Protein AF-A0A7X7Q9S5-F1 (afdb_monomer)

Structure (mmCIF, N/CA/C/O backbone):
data_AF-A0A7X7Q9S5-F1
#
_entry.id   AF-A0A7X7Q9S5-F1
#
loop_
_atom_site.group_PDB
_atom_site.id
_atom_site.type_symbol
_atom_site.label_atom_id
_atom_site.label_alt_id
_atom_site.label_comp_id
_atom_site.label_asym_id
_atom_site.label_entity_id
_atom_site.label_seq_id
_atom_site.pdbx_PDB_ins_code
_atom_site.Cartn_x
_atom_site.Cartn_y
_atom_site.Cartn_z
_atom_site.occupancy
_atom_site.B_iso_or_equiv
_atom_site.auth_seq_id
_atom_site.auth_comp_id
_atom_site.auth_asym_id
_atom_site.auth_atom_id
_atom_site.pdbx_PDB_model_num
ATOM 1 N N . MET A 1 1 ? -17.598 9.325 27.696 1.00 53.41 1 MET A N 1
ATOM 2 C CA . MET A 1 1 ? -16.695 8.677 26.714 1.00 53.41 1 MET A CA 1
ATOM 3 C C . MET A 1 1 ? -15.333 8.416 27.349 1.00 53.41 1 MET A C 1
ATOM 5 O O . MET A 1 1 ? -14.581 9.349 27.604 1.00 53.41 1 MET A O 1
ATOM 9 N N . THR A 1 2 ? -15.038 7.161 27.685 1.00 53.00 2 THR A N 1
ATOM 10 C CA . THR A 1 2 ? -13.787 6.757 28.348 1.00 53.00 2 THR A CA 1
ATOM 11 C C . THR A 1 2 ? -12.584 6.984 27.427 1.00 53.00 2 THR A C 1
ATOM 13 O O . THR A 1 2 ? -12.602 6.519 26.290 1.00 53.00 2 THR A O 1
ATOM 16 N N . LYS A 1 3 ? -11.534 7.664 27.913 1.00 60.56 3 LYS A N 1
ATOM 17 C CA . LYS A 1 3 ? -10.334 8.086 27.154 1.00 60.56 3 LYS A CA 1
ATOM 18 C C . LYS A 1 3 ? -9.700 6.992 26.267 1.00 60.56 3 LYS A C 1
ATOM 20 O O . LYS A 1 3 ? -9.142 7.325 25.227 1.00 60.56 3 LYS A O 1
ATOM 25 N N . ARG A 1 4 ? -9.853 5.709 26.623 1.00 61.44 4 ARG A N 1
ATOM 26 C CA . ARG A 1 4 ? -9.395 4.531 25.854 1.00 61.44 4 ARG A CA 1
ATOM 27 C C . ARG A 1 4 ? -9.841 4.500 24.385 1.00 61.44 4 ARG A C 1
ATOM 29 O O . ARG A 1 4 ? -9.042 4.168 23.520 1.00 61.44 4 ARG A O 1
ATOM 36 N N . PHE A 1 5 ? -11.064 4.933 24.080 1.00 73.19 5 PHE A N 1
ATOM 37 C CA . PHE A 1 5 ? -11.574 4.919 22.704 1.00 73.19 5 PHE A CA 1
ATOM 38 C C . PHE A 1 5 ? -10.896 5.943 21.794 1.00 73.19 5 PHE A C 1
ATOM 40 O O . PHE A 1 5 ? -10.768 5.722 20.593 1.00 73.19 5 PHE A O 1
ATOM 47 N N . LYS A 1 6 ? -10.416 7.057 22.365 1.00 84.19 6 LYS A N 1
ATOM 48 C CA . LYS A 1 6 ? -9.716 8.090 21.593 1.00 84.19 6 LYS A CA 1
ATOM 49 C C . LYS A 1 6 ? -8.374 7.585 21.061 1.00 84.19 6 LYS A C 1
ATOM 51 O O . LYS A 1 6 ? -8.023 7.913 19.936 1.00 84.19 6 LYS A O 1
ATOM 56 N N . VAL A 1 7 ? -7.655 6.775 21.843 1.00 90.44 7 VAL A N 1
ATOM 57 C CA . VAL A 1 7 ? -6.352 6.219 21.442 1.00 90.44 7 VAL A CA 1
ATOM 58 C C . VAL A 1 7 ? -6.519 5.219 20.300 1.00 90.44 7 VAL A C 1
ATOM 60 O O . VAL A 1 7 ? -5.844 5.347 19.286 1.00 90.44 7 VAL A O 1
ATOM 63 N N . LEU A 1 8 ? -7.462 4.279 20.413 1.00 92.06 8 LEU A N 1
ATOM 64 C CA . LEU A 1 8 ? -7.734 3.308 19.345 1.00 92.06 8 LEU A CA 1
ATOM 65 C C . LEU A 1 8 ? -8.197 3.990 18.055 1.00 92.06 8 LEU A C 1
ATOM 67 O O . LEU A 1 8 ? -7.745 3.627 16.974 1.00 92.06 8 LEU A O 1
ATOM 71 N N . ARG A 1 9 ? -9.030 5.033 18.167 1.00 92.44 9 ARG A N 1
ATOM 72 C CA . ARG A 1 9 ? -9.445 5.839 17.016 1.00 92.44 9 ARG A CA 1
ATOM 73 C C . ARG A 1 9 ? -8.255 6.539 16.352 1.00 92.44 9 ARG A C 1
ATOM 75 O O . ARG A 1 9 ? -8.193 6.574 15.131 1.00 92.44 9 ARG A O 1
ATOM 82 N N . ALA A 1 10 ? -7.305 7.056 17.134 1.00 95.19 10 ALA A N 1
ATOM 83 C CA . ALA A 1 10 ? -6.082 7.650 16.598 1.00 95.19 10 ALA A CA 1
ATOM 84 C C . ALA A 1 10 ? -5.196 6.608 15.896 1.00 95.19 10 ALA A C 1
ATOM 86 O O . ALA A 1 10 ? -4.729 6.862 14.791 1.00 95.19 10 ALA A O 1
ATOM 87 N N . ILE A 1 11 ? -5.017 5.424 16.493 1.00 95.50 11 ILE A N 1
ATOM 88 C CA . ILE A 1 11 ? -4.264 4.316 15.885 1.00 95.50 11 ILE A CA 1
ATOM 89 C C . ILE A 1 11 ? -4.904 3.889 14.556 1.00 95.50 11 ILE A C 1
ATOM 91 O O . ILE A 1 11 ? -4.194 3.719 13.568 1.00 95.50 11 ILE A O 1
ATOM 95 N N . ALA A 1 12 ? -6.234 3.778 14.501 1.00 95.88 12 ALA A N 1
ATOM 96 C CA . ALA A 1 12 ? -6.958 3.468 13.270 1.00 95.88 12 ALA A CA 1
ATOM 97 C C . ALA A 1 12 ? -6.710 4.518 12.174 1.00 95.88 12 ALA A C 1
ATOM 99 O O . ALA A 1 12 ? -6.410 4.163 11.034 1.00 95.88 12 ALA A O 1
ATOM 100 N N . THR A 1 13 ? -6.755 5.811 12.519 1.00 97.06 13 THR A N 1
ATOM 101 C CA . THR A 1 13 ? -6.406 6.890 11.584 1.00 97.06 13 THR A CA 1
ATOM 102 C C . THR A 1 13 ? -4.958 6.778 11.103 1.00 97.06 13 THR A C 1
ATOM 104 O O . THR A 1 13 ? -4.704 6.952 9.914 1.00 97.06 13 THR A O 1
ATOM 107 N N . ILE A 1 14 ? -4.011 6.469 11.997 1.00 97.75 14 ILE A N 1
ATOM 108 C CA . ILE A 1 14 ? -2.589 6.320 11.650 1.00 97.75 14 ILE A CA 1
ATOM 109 C C . ILE A 1 14 ? -2.401 5.204 10.619 1.00 97.75 14 ILE A C 1
ATOM 111 O O . ILE A 1 14 ? -1.748 5.443 9.609 1.00 97.75 14 ILE A O 1
ATOM 115 N N . TRP A 1 15 ? -3.018 4.032 10.807 1.00 97.94 15 TRP A N 1
ATOM 116 C CA . TRP A 1 15 ? -2.956 2.945 9.818 1.00 97.94 15 TRP A CA 1
ATOM 117 C C . TRP A 1 15 ? -3.460 3.376 8.440 1.00 97.94 15 TRP A C 1
ATOM 119 O O . TRP A 1 15 ? -2.818 3.092 7.431 1.00 97.94 15 TRP A O 1
ATOM 129 N N . LYS A 1 16 ? -4.566 4.126 8.389 1.00 97.88 16 LYS A N 1
ATOM 130 C CA . LYS A 1 16 ? -5.107 4.649 7.127 1.00 97.88 16 LYS A CA 1
ATOM 131 C C . LYS A 1 16 ? -4.167 5.664 6.475 1.00 97.88 16 LYS A C 1
ATOM 133 O O . LYS A 1 16 ? -4.006 5.638 5.259 1.00 97.88 16 LYS A O 1
ATOM 138 N N . ILE A 1 17 ? -3.538 6.542 7.259 1.00 98.44 17 ILE A N 1
ATOM 139 C CA . ILE A 1 17 ? -2.537 7.495 6.754 1.00 98.44 17 ILE A CA 1
ATOM 140 C C . ILE A 1 17 ? -1.328 6.742 6.192 1.00 98.44 17 ILE A C 1
ATOM 142 O O . ILE A 1 17 ? -0.900 7.039 5.081 1.00 98.44 17 ILE A O 1
ATOM 146 N N . LEU A 1 18 ? -0.809 5.749 6.920 1.00 98.06 18 LEU A N 1
ATOM 147 C CA . LEU A 1 18 ? 0.314 4.928 6.465 1.00 98.06 18 LEU A CA 1
ATOM 148 C C . LEU A 1 18 ? -0.012 4.186 5.168 1.00 98.06 18 LEU A C 1
ATOM 150 O O . LEU A 1 18 ? 0.825 4.160 4.273 1.00 98.06 18 LEU A O 1
ATOM 154 N N . ALA A 1 19 ? -1.235 3.664 5.027 1.00 98.38 19 ALA A N 1
ATOM 155 C CA . ALA A 1 19 ? -1.689 3.058 3.779 1.00 98.38 19 ALA A CA 1
ATOM 156 C C . ALA A 1 19 ? -1.555 4.041 2.603 1.00 98.38 19 ALA A C 1
ATOM 158 O O . ALA A 1 19 ? -0.944 3.714 1.590 1.00 98.38 19 ALA A O 1
ATOM 159 N N . TRP A 1 20 ? -2.065 5.268 2.746 1.00 98.62 20 TRP A N 1
ATOM 160 C CA . TRP A 1 20 ? -1.950 6.290 1.700 1.00 98.62 20 TRP A CA 1
ATOM 161 C C . TRP A 1 20 ? -0.503 6.683 1.3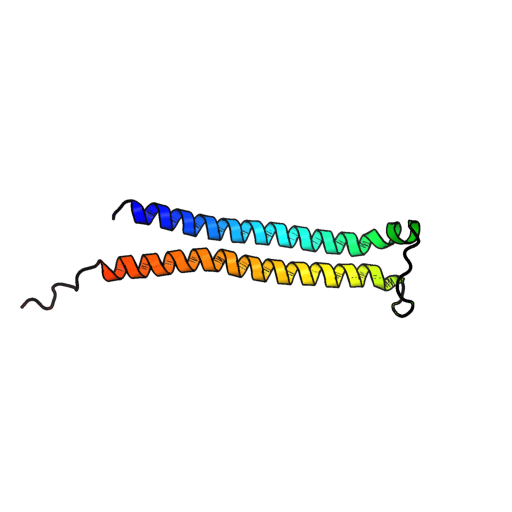93 1.00 98.62 20 TRP A C 1
ATOM 163 O O . TRP A 1 20 ? -0.167 6.873 0.226 1.00 98.62 20 TRP A O 1
ATOM 173 N N . VAL A 1 21 ? 0.352 6.784 2.413 1.00 98.31 21 VAL A N 1
ATOM 174 C CA . VAL A 1 21 ? 1.783 7.068 2.228 1.00 98.31 21 VAL A CA 1
ATOM 175 C C . VAL A 1 21 ? 2.451 5.961 1.411 1.00 98.31 21 VAL A C 1
ATOM 177 O O . VAL A 1 21 ? 3.093 6.260 0.407 1.00 98.31 21 VAL A O 1
ATOM 180 N N . GLU A 1 22 ? 2.251 4.698 1.787 1.00 97.69 22 GLU A N 1
ATOM 181 C CA . GLU A 1 22 ? 2.777 3.532 1.062 1.00 97.69 22 GLU A CA 1
ATOM 182 C C . GLU A 1 22 ? 2.261 3.462 -0.379 1.00 97.69 22 GLU A C 1
ATOM 184 O O . GLU A 1 22 ? 3.030 3.198 -1.299 1.00 97.69 22 GLU A O 1
ATOM 189 N N . LEU A 1 23 ? 0.983 3.776 -0.614 1.00 98.50 23 LEU A N 1
ATOM 190 C CA . LEU A 1 23 ? 0.427 3.819 -1.967 1.00 98.50 23 LEU A CA 1
ATOM 191 C C . LEU A 1 23 ? 1.134 4.866 -2.838 1.00 98.50 23 LEU A C 1
ATOM 193 O O . LEU A 1 23 ? 1.514 4.571 -3.969 1.00 98.50 23 LEU A O 1
ATOM 197 N N . ILE A 1 24 ? 1.338 6.078 -2.316 1.00 98.50 24 ILE A N 1
ATOM 198 C CA . ILE A 1 24 ? 2.009 7.158 -3.053 1.00 98.50 24 ILE A CA 1
ATOM 199 C C . ILE A 1 24 ? 3.465 6.782 -3.345 1.00 98.50 24 ILE A C 1
ATOM 201 O O . ILE A 1 24 ? 3.912 6.900 -4.487 1.00 98.50 24 ILE A O 1
ATOM 205 N N . LEU A 1 25 ? 4.196 6.297 -2.338 1.00 98.38 25 LEU A N 1
ATOM 206 C CA . LEU A 1 25 ? 5.585 5.863 -2.503 1.00 98.38 25 LEU A CA 1
ATOM 207 C C . LEU A 1 25 ? 5.697 4.698 -3.490 1.00 98.38 25 LEU A C 1
ATOM 209 O O . LEU A 1 25 ? 6.578 4.702 -4.348 1.00 98.38 25 LEU A O 1
ATOM 213 N N . GLY A 1 26 ? 4.775 3.742 -3.424 1.00 98.12 26 GLY A N 1
ATOM 214 C CA . GLY A 1 26 ? 4.717 2.606 -4.330 1.00 98.12 26 GLY A CA 1
ATOM 215 C C . GLY A 1 26 ? 4.414 2.998 -5.778 1.00 98.12 26 GLY A C 1
ATOM 216 O O . GLY A 1 26 ? 5.024 2.452 -6.695 1.00 98.12 26 GLY A O 1
ATOM 217 N N . ILE A 1 27 ? 3.548 3.992 -6.008 1.00 98.38 27 ILE A N 1
ATOM 218 C CA . ILE A 1 27 ? 3.315 4.558 -7.348 1.00 98.38 27 ILE A CA 1
ATOM 219 C C . ILE A 1 27 ? 4.592 5.218 -7.879 1.00 98.38 27 ILE A C 1
ATOM 221 O O . ILE A 1 27 ? 4.977 4.975 -9.023 1.00 98.38 27 ILE A O 1
ATOM 225 N N . ILE A 1 28 ? 5.282 6.015 -7.055 1.00 98.44 28 ILE A N 1
ATOM 226 C CA . ILE A 1 28 ? 6.562 6.635 -7.435 1.00 98.44 28 ILE A CA 1
ATOM 227 C C . ILE A 1 28 ? 7.599 5.553 -7.772 1.00 98.44 28 ILE A C 1
ATOM 229 O O . ILE A 1 28 ? 8.290 5.660 -8.785 1.00 98.44 28 ILE A O 1
ATOM 233 N N . ALA A 1 29 ? 7.673 4.485 -6.974 1.00 96.44 29 ALA A N 1
ATOM 234 C CA . ALA A 1 29 ? 8.561 3.355 -7.224 1.00 96.44 29 ALA A CA 1
ATOM 235 C C . ALA A 1 29 ? 8.227 2.635 -8.540 1.00 96.44 29 ALA A C 1
ATOM 237 O O . ALA A 1 29 ? 9.134 2.351 -9.319 1.00 96.44 29 ALA A O 1
ATOM 238 N N . ALA A 1 30 ? 6.945 2.398 -8.838 1.00 97.06 30 ALA A N 1
ATOM 239 C CA . ALA A 1 30 ? 6.518 1.792 -10.098 1.00 97.06 30 ALA A CA 1
ATOM 240 C C . ALA A 1 30 ? 6.909 2.645 -11.316 1.00 97.06 30 ALA A C 1
ATOM 242 O O . ALA A 1 30 ? 7.396 2.112 -12.313 1.00 97.06 30 ALA A O 1
ATOM 243 N N . VAL A 1 31 ? 6.762 3.972 -11.222 1.00 96.81 31 VAL A N 1
ATOM 244 C CA . VAL A 1 31 ? 7.244 4.901 -12.257 1.00 96.81 31 VAL A CA 1
ATOM 245 C C . VAL A 1 31 ? 8.765 4.823 -12.386 1.00 96.81 31 VAL A C 1
ATOM 247 O O . VAL A 1 31 ? 9.275 4.762 -13.502 1.00 96.81 31 VAL A O 1
ATOM 250 N N . GLY A 1 32 ? 9.494 4.763 -11.269 1.00 93.81 32 GLY A N 1
ATOM 251 C CA . GLY A 1 32 ? 10.945 4.572 -11.267 1.00 93.81 32 GLY A CA 1
ATOM 252 C C . GLY A 1 32 ? 11.370 3.290 -11.988 1.00 93.81 32 GLY A C 1
ATOM 253 O O . GLY A 1 32 ? 12.248 3.335 -12.845 1.00 93.81 32 GLY A O 1
ATOM 254 N N . VAL A 1 33 ? 10.702 2.167 -11.712 1.00 91.69 33 VAL A N 1
ATOM 255 C CA . VAL A 1 33 ? 10.933 0.882 -12.396 1.00 91.69 33 VAL A CA 1
ATOM 256 C C . VAL A 1 33 ? 10.654 0.992 -13.894 1.00 91.69 33 VAL A C 1
ATOM 258 O O . VAL A 1 33 ? 11.452 0.512 -14.698 1.00 91.69 33 VAL A O 1
ATOM 261 N N . LEU A 1 34 ? 9.568 1.664 -14.285 1.00 92.75 34 LEU A N 1
ATOM 262 C CA . LEU A 1 34 ? 9.242 1.873 -15.694 1.00 92.75 34 LEU A CA 1
ATOM 263 C C . LEU A 1 34 ? 10.325 2.695 -16.404 1.00 92.75 34 LEU A C 1
ATOM 265 O O . LEU A 1 34 ? 10.820 2.285 -17.450 1.00 92.75 34 LEU A O 1
ATOM 269 N N . VAL A 1 35 ? 10.731 3.826 -15.821 1.00 92.12 35 VAL A N 1
ATOM 270 C CA . VAL A 1 35 ? 11.780 4.695 -16.378 1.00 92.12 35 VAL A CA 1
ATOM 271 C C . VAL A 1 35 ? 13.104 3.943 -16.493 1.00 92.12 35 VAL A C 1
ATOM 273 O O . VAL A 1 35 ? 13.749 4.000 -17.538 1.00 92.12 35 VAL A O 1
ATOM 276 N N . LEU A 1 36 ? 13.492 3.189 -15.461 1.00 86.88 36 LEU A N 1
ATOM 277 C CA . LEU A 1 36 ? 14.701 2.368 -15.492 1.00 86.88 36 LEU A CA 1
ATOM 278 C C . LEU A 1 36 ? 14.630 1.274 -16.561 1.00 86.88 36 LEU A C 1
ATOM 280 O O . LEU A 1 36 ? 15.631 1.028 -17.221 1.00 86.88 36 LEU A O 1
ATOM 284 N N . GLY A 1 37 ? 13.472 0.652 -16.788 1.00 86.12 37 GLY A N 1
ATOM 285 C CA . GLY A 1 37 ? 13.309 -0.326 -17.868 1.00 86.12 37 GLY A CA 1
ATOM 286 C C . GLY A 1 37 ? 13.384 0.290 -19.269 1.00 86.12 37 GLY A C 1
ATOM 287 O O . GLY A 1 37 ? 13.903 -0.336 -20.191 1.00 86.12 37 GLY A O 1
ATOM 288 N N . LEU A 1 38 ? 12.929 1.536 -19.428 1.00 84.75 38 LEU A N 1
ATOM 289 C CA . LEU A 1 38 ? 13.009 2.271 -20.695 1.00 84.75 38 LEU A CA 1
ATOM 290 C C . LEU A 1 38 ? 14.427 2.788 -20.992 1.00 84.75 38 LEU A C 1
ATOM 292 O O . LEU A 1 38 ? 14.845 2.789 -22.146 1.00 84.75 38 LEU A O 1
ATOM 296 N N . VAL A 1 39 ? 15.172 3.221 -19.968 1.00 82.38 39 VAL A N 1
ATOM 297 C CA . VAL A 1 39 ? 16.503 3.849 -20.114 1.00 82.38 39 VAL A CA 1
ATOM 298 C C . VAL A 1 39 ? 17.658 2.846 -19.947 1.00 82.38 39 VAL A C 1
ATOM 300 O O . VAL A 1 39 ? 18.708 2.973 -20.583 1.00 82.38 39 VAL A O 1
ATOM 303 N N . GLY A 1 40 ? 17.476 1.829 -19.102 1.00 66.62 40 GLY A N 1
ATOM 304 C CA . GLY A 1 40 ? 18.513 0.907 -18.620 1.00 66.62 40 GLY A CA 1
ATOM 305 C C . GLY A 1 40 ? 19.021 -0.123 -19.631 1.00 66.62 40 GLY A C 1
ATOM 306 O O . GLY A 1 40 ? 19.967 -0.846 -19.330 1.00 66.62 40 GLY A O 1
ATOM 307 N N . MET A 1 41 ? 18.463 -0.175 -20.844 1.00 58.81 41 MET A N 1
ATOM 308 C CA . MET A 1 41 ? 18.987 -1.035 -21.915 1.00 58.81 41 MET A CA 1
ATOM 309 C C . MET A 1 41 ? 20.430 -0.662 -22.297 1.00 58.81 41 MET A C 1
ATOM 311 O O . MET A 1 41 ? 21.222 -1.528 -22.646 1.00 58.81 41 MET A O 1
ATOM 315 N N . SER A 1 42 ? 20.801 0.611 -22.130 1.00 55.88 42 SER A N 1
ATOM 316 C CA . SER A 1 42 ? 22.135 1.128 -22.456 1.00 55.88 42 SER A CA 1
ATOM 317 C C . SER A 1 42 ? 23.267 0.630 -21.542 1.00 55.88 42 SER A C 1
ATOM 319 O O . SER A 1 42 ? 24.428 0.693 -21.941 1.00 55.88 42 SER A O 1
ATOM 321 N N . SER A 1 43 ? 22.974 0.134 -20.331 1.00 56.41 43 SER A N 1
ATOM 322 C CA . SER A 1 43 ? 24.005 -0.242 -19.349 1.00 56.41 43 SER A CA 1
ATOM 323 C C . SER A 1 43 ? 24.214 -1.749 -19.202 1.00 56.41 43 SER A C 1
ATOM 325 O O . SER A 1 43 ? 25.334 -2.166 -18.930 1.00 56.41 43 SER A O 1
ATOM 327 N N . LEU A 1 44 ? 23.193 -2.586 -19.410 1.00 57.50 44 LEU A N 1
ATOM 328 C CA . LEU A 1 44 ? 23.317 -4.046 -19.253 1.00 57.50 44 LEU A CA 1
ATOM 329 C C . LEU A 1 44 ? 24.063 -4.721 -20.418 1.00 57.50 44 LEU A C 1
ATOM 331 O O . LEU A 1 44 ? 24.796 -5.684 -20.184 1.00 57.50 44 LEU A O 1
ATOM 335 N N . GLU A 1 45 ? 23.970 -4.176 -21.637 1.00 55.69 45 GLU A N 1
ATOM 336 C CA . GLU A 1 45 ? 24.800 -4.608 -22.776 1.00 55.69 45 GLU A CA 1
ATOM 337 C C . GLU A 1 45 ? 26.296 -4.356 -22.525 1.00 55.69 45 GLU A C 1
ATOM 339 O O . GLU A 1 45 ? 27.134 -5.176 -22.900 1.00 55.69 45 GLU A O 1
ATOM 344 N N . ALA A 1 46 ? 26.643 -3.284 -21.801 1.00 55.06 46 ALA A N 1
ATOM 345 C CA . ALA A 1 46 ? 28.027 -2.968 -21.439 1.00 55.06 46 ALA A CA 1
ATOM 346 C C . ALA A 1 46 ? 28.651 -3.984 -20.457 1.00 55.06 46 ALA A C 1
ATOM 348 O O . ALA A 1 46 ? 29.874 -4.056 -20.349 1.00 55.06 46 ALA A O 1
ATOM 349 N N . TYR A 1 47 ? 27.827 -4.789 -19.772 1.00 58.16 47 TYR A N 1
ATOM 350 C CA . TYR A 1 47 ? 28.258 -5.836 -18.836 1.00 58.16 47 TYR A CA 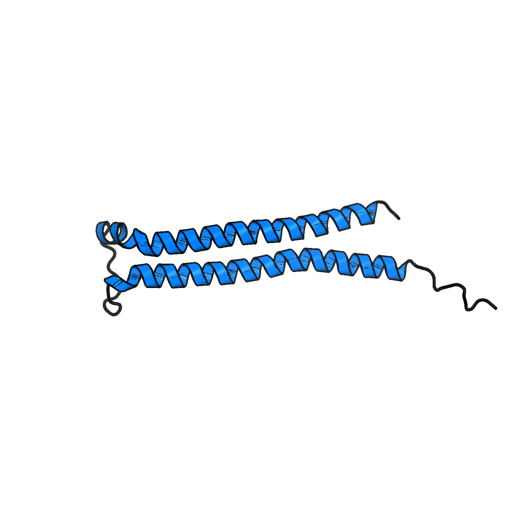1
ATOM 351 C C . TYR A 1 47 ? 28.100 -7.266 -19.389 1.00 58.16 47 TYR A C 1
ATOM 353 O O . TYR A 1 47 ? 28.293 -8.228 -18.647 1.00 58.16 47 TYR A O 1
ATOM 361 N N . GLY A 1 48 ? 27.779 -7.432 -20.679 1.00 57.00 48 GLY A N 1
ATOM 362 C CA . GLY A 1 48 ? 27.796 -8.735 -21.360 1.00 57.00 48 GLY A CA 1
ATOM 363 C C . GLY A 1 48 ? 26.647 -9.691 -21.009 1.00 57.00 48 GLY A C 1
ATOM 364 O O . GLY A 1 48 ? 26.698 -10.866 -21.375 1.00 57.00 48 GLY A O 1
ATOM 365 N N . TYR A 1 49 ? 25.601 -9.217 -20.326 1.00 59.88 49 TYR A N 1
ATOM 366 C CA . TYR A 1 49 ? 24.404 -10.019 -20.066 1.00 59.88 49 TYR A CA 1
ATOM 367 C C . TYR A 1 49 ? 23.549 -10.119 -21.336 1.00 59.88 49 TYR A C 1
ATOM 369 O O . TYR A 1 49 ? 22.877 -9.167 -21.725 1.00 59.88 49 TYR A O 1
ATOM 377 N N . SER A 1 50 ? 23.576 -11.286 -21.984 1.00 58.78 50 SER A N 1
ATOM 378 C CA . SER A 1 50 ? 22.742 -11.592 -23.154 1.00 58.78 50 SER A CA 1
ATOM 379 C C . SER A 1 50 ? 21.428 -12.236 -22.706 1.00 58.78 50 SER A C 1
ATOM 381 O O . SER A 1 50 ? 21.442 -13.234 -21.985 1.00 58.78 50 SER A O 1
ATOM 383 N N . TYR A 1 51 ? 20.291 -11.669 -23.118 1.00 58.75 51 TYR A N 1
ATOM 384 C CA . TYR A 1 51 ? 18.978 -12.284 -22.899 1.00 58.75 51 TYR A CA 1
ATOM 385 C C . TYR A 1 51 ? 18.779 -13.511 -23.813 1.00 58.75 51 TYR A C 1
ATOM 387 O O . TYR A 1 51 ? 19.420 -13.599 -24.863 1.00 58.75 51 TYR A O 1
ATOM 395 N N . PRO A 1 52 ? 17.889 -14.455 -23.442 1.00 60.06 52 PRO A N 1
ATOM 396 C CA . PRO A 1 52 ? 17.499 -15.569 -24.304 1.00 60.06 52 PRO A CA 1
ATOM 397 C C . PRO A 1 52 ? 17.049 -15.070 -25.684 1.00 60.06 52 PRO A C 1
ATOM 399 O O . PRO A 1 52 ? 16.309 -14.092 -25.782 1.00 60.06 52 PRO A O 1
ATOM 402 N N . SER A 1 53 ? 17.492 -15.758 -26.736 1.00 60.81 53 SER A N 1
ATOM 403 C CA . SER A 1 53 ? 17.439 -15.371 -28.157 1.00 60.81 53 SER A CA 1
ATOM 404 C C . SER A 1 53 ? 16.053 -15.105 -28.756 1.00 60.81 53 SER A C 1
ATOM 406 O O . SER A 1 53 ? 15.965 -14.674 -29.905 1.00 60.81 53 SER A O 1
ATOM 408 N N . ASP A 1 54 ? 14.981 -15.373 -28.014 1.00 69.00 54 ASP A N 1
ATOM 409 C CA . ASP A 1 54 ? 13.630 -15.498 -28.569 1.00 69.00 54 ASP A CA 1
ATOM 410 C C . ASP A 1 54 ? 12.805 -14.210 -28.423 1.00 69.00 54 ASP A C 1
ATOM 412 O O . ASP A 1 54 ? 11.726 -14.081 -29.001 1.00 69.00 54 ASP A O 1
ATOM 416 N N . VAL A 1 55 ? 13.320 -13.229 -27.677 1.00 64.31 55 VAL A N 1
ATOM 417 C CA . VAL A 1 55 ? 12.745 -11.884 -27.565 1.00 64.31 55 VAL A CA 1
ATOM 418 C C . VAL A 1 55 ? 13.620 -10.909 -28.349 1.00 64.31 55 VAL A C 1
ATOM 420 O O . VAL A 1 55 ? 14.819 -10.833 -28.072 1.00 64.31 55 VAL A O 1
ATOM 423 N N . PRO A 1 56 ? 13.063 -10.123 -29.294 1.00 64.19 56 PRO A N 1
ATOM 424 C CA . PRO A 1 56 ? 13.814 -9.061 -29.949 1.00 64.19 56 PRO A CA 1
ATOM 425 C C . PRO A 1 56 ? 14.468 -8.165 -28.895 1.00 64.19 56 PRO A C 1
ATOM 427 O O . PRO A 1 56 ? 13.785 -7.610 -28.033 1.00 64.19 56 PRO A O 1
ATOM 430 N N . TRP A 1 57 ? 15.792 -8.033 -28.955 1.00 59.44 57 TRP A N 1
ATOM 431 C CA . TRP A 1 57 ? 16.607 -7.312 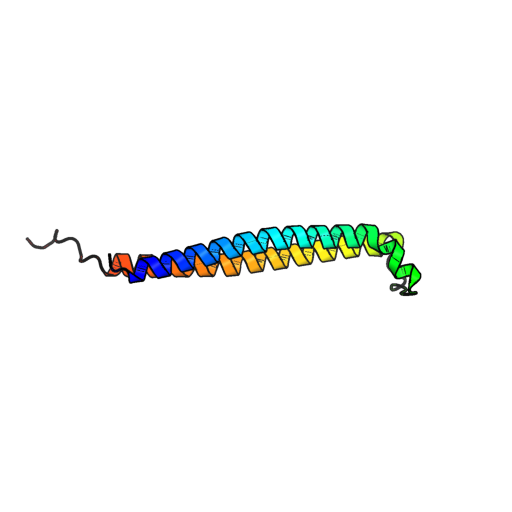-27.970 1.00 59.44 57 TRP A CA 1
ATOM 432 C C . TRP A 1 57 ? 16.129 -5.865 -27.744 1.00 59.44 57 TRP A C 1
ATOM 434 O O . TRP A 1 57 ? 16.133 -5.380 -26.617 1.00 59.44 57 TRP A O 1
ATOM 444 N N . GLN A 1 58 ? 15.579 -5.230 -28.786 1.00 64.12 58 GLN A N 1
ATOM 445 C CA . GLN A 1 58 ? 14.972 -3.891 -28.741 1.00 64.12 58 GLN A CA 1
ATOM 446 C C . GLN A 1 58 ? 13.722 -3.796 -27.847 1.00 64.12 58 GLN A C 1
ATOM 448 O O . GLN A 1 58 ? 13.336 -2.703 -27.438 1.00 64.12 58 GLN A O 1
ATOM 453 N N . LEU A 1 59 ? 13.059 -4.920 -27.561 1.00 66.38 59 LEU A N 1
ATOM 454 C CA . LEU A 1 59 ? 11.821 -4.979 -26.780 1.00 66.38 59 LEU A CA 1
ATOM 455 C C . LEU A 1 59 ? 12.043 -5.472 -25.348 1.00 66.38 59 LEU A C 1
ATOM 457 O O . LEU A 1 59 ? 11.203 -5.205 -24.492 1.00 66.38 59 LEU A O 1
ATOM 461 N N . ALA A 1 60 ? 13.158 -6.149 -25.060 1.00 70.00 60 ALA A N 1
ATOM 462 C CA . ALA A 1 60 ? 13.400 -6.787 -23.764 1.00 70.00 60 ALA A CA 1
ATOM 463 C C . ALA A 1 60 ? 13.386 -5.789 -22.584 1.00 70.00 60 ALA A C 1
ATOM 465 O O . ALA A 1 60 ? 12.786 -6.065 -21.546 1.00 70.00 60 ALA A O 1
ATOM 466 N N . GLY A 1 61 ? 13.978 -4.603 -22.757 1.00 77.81 61 GLY A N 1
ATOM 467 C CA . GLY A 1 61 ? 14.016 -3.538 -21.742 1.00 77.81 61 GLY A CA 1
ATOM 468 C C . GLY A 1 61 ? 12.647 -2.898 -21.475 1.00 77.81 61 GLY A C 1
ATOM 469 O O . GLY A 1 61 ? 12.152 -3.000 -20.351 1.00 77.81 61 GLY A O 1
ATOM 470 N N . PRO A 1 62 ? 11.981 -2.302 -22.487 1.00 84.50 62 PRO A N 1
ATOM 471 C CA . PRO A 1 62 ? 10.648 -1.728 -22.339 1.00 84.50 62 PRO A CA 1
ATOM 472 C C . PRO A 1 62 ? 9.618 -2.727 -21.820 1.00 84.50 62 PRO A C 1
ATOM 474 O O . PRO A 1 62 ? 8.818 -2.383 -20.951 1.00 84.50 62 PRO A O 1
ATOM 477 N N . LEU A 1 63 ? 9.651 -3.970 -22.312 1.00 85.25 63 LEU A N 1
ATOM 478 C CA . LEU A 1 63 ? 8.724 -5.011 -21.878 1.00 85.25 63 LEU A CA 1
ATOM 479 C C . LEU A 1 63 ? 8.988 -5.421 -20.423 1.00 85.25 63 LEU A C 1
ATOM 481 O O . LEU A 1 63 ? 8.044 -5.531 -19.644 1.00 85.25 63 LEU A O 1
ATOM 485 N N . GLY A 1 64 ? 10.257 -5.574 -20.028 1.00 84.06 64 GLY A N 1
ATOM 486 C CA . GLY A 1 64 ? 10.641 -5.845 -18.641 1.00 84.06 64 GLY A CA 1
ATOM 487 C C . GLY A 1 64 ? 10.265 -4.708 -17.688 1.00 84.06 64 GLY A C 1
ATOM 488 O O . GLY A 1 64 ? 9.703 -4.961 -16.623 1.00 84.06 64 GLY A O 1
ATOM 489 N N . GLY A 1 65 ? 10.491 -3.455 -18.091 1.00 90.06 65 GLY A N 1
ATOM 490 C CA . GLY A 1 65 ? 10.076 -2.267 -17.340 1.00 90.06 65 GLY A CA 1
ATOM 491 C C . GLY A 1 65 ? 8.566 -2.190 -17.149 1.00 90.06 65 GLY A C 1
ATOM 492 O O . GLY A 1 65 ? 8.099 -1.918 -16.045 1.00 90.06 65 GLY A O 1
ATOM 493 N N . LEU A 1 66 ? 7.800 -2.486 -18.201 1.00 91.75 66 LEU A N 1
ATOM 494 C CA . LEU A 1 66 ? 6.341 -2.500 -18.154 1.00 91.75 66 LEU A CA 1
ATOM 495 C C . LEU A 1 66 ? 5.808 -3.602 -17.230 1.00 91.75 66 LEU A C 1
ATOM 497 O O . LEU A 1 66 ? 4.985 -3.321 -16.359 1.00 91.75 66 LEU A O 1
ATOM 501 N N . ILE A 1 67 ? 6.292 -4.840 -17.384 1.00 91.38 67 ILE A N 1
ATOM 502 C CA . ILE A 1 67 ? 5.889 -5.977 -16.539 1.00 91.38 67 ILE A CA 1
ATOM 503 C C . ILE A 1 67 ? 6.281 -5.725 -15.079 1.00 91.38 67 ILE A C 1
ATOM 505 O O . ILE A 1 67 ? 5.479 -5.964 -14.174 1.00 91.38 67 ILE A O 1
ATOM 509 N N . GLY A 1 68 ? 7.490 -5.213 -14.842 1.00 91.50 68 GLY A N 1
ATOM 510 C CA . GLY A 1 68 ? 7.982 -4.871 -13.511 1.00 91.50 68 GLY A CA 1
ATOM 511 C C . GLY A 1 68 ? 7.136 -3.786 -12.849 1.00 91.50 68 GLY A C 1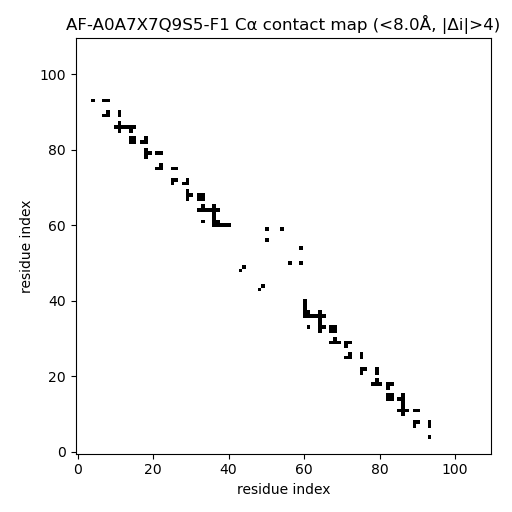
ATOM 512 O O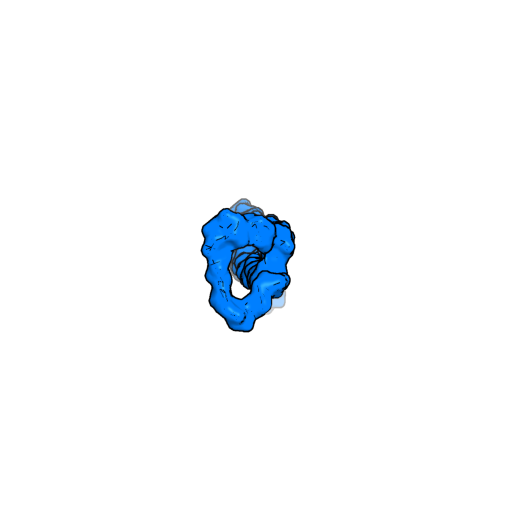 . GLY A 1 68 ? 6.643 -3.987 -11.741 1.00 91.50 68 GLY A O 1
ATOM 513 N N . ALA A 1 69 ? 6.894 -2.671 -13.542 1.00 95.69 69 ALA A N 1
ATOM 514 C CA . ALA A 1 69 ? 6.064 -1.581 -13.034 1.00 95.69 69 ALA A CA 1
ATOM 515 C C . ALA A 1 69 ? 4.630 -2.043 -12.742 1.00 95.69 69 ALA A C 1
ATOM 517 O O . ALA A 1 69 ? 4.087 -1.725 -11.685 1.00 95.69 69 ALA A O 1
ATOM 518 N N . PHE A 1 70 ? 4.034 -2.848 -13.629 1.00 97.00 70 PHE A N 1
ATOM 519 C CA . PHE A 1 70 ? 2.708 -3.424 -13.408 1.00 97.00 70 PHE A CA 1
ATOM 520 C C . PHE A 1 70 ? 2.677 -4.343 -12.179 1.00 97.00 70 PHE A C 1
ATOM 522 O O . PHE A 1 70 ? 1.789 -4.218 -11.339 1.00 97.00 70 PHE A O 1
ATOM 529 N N . SER A 1 71 ? 3.671 -5.221 -12.028 1.00 95.31 71 SER A N 1
ATOM 530 C CA . SER A 1 71 ? 3.779 -6.127 -10.876 1.00 95.31 71 SER A CA 1
ATOM 531 C C . SER A 1 71 ? 3.916 -5.357 -9.559 1.00 95.31 71 SER A C 1
ATOM 533 O O . SER A 1 71 ? 3.258 -5.695 -8.574 1.00 95.31 71 SER A O 1
ATOM 535 N N . VAL A 1 72 ? 4.715 -4.283 -9.554 1.00 96.75 72 VAL A N 1
ATOM 536 C CA . VAL A 1 72 ? 4.846 -3.379 -8.403 1.00 96.75 72 VAL A CA 1
ATOM 537 C C . VAL A 1 72 ? 3.513 -2.702 -8.095 1.00 96.75 72 VAL A C 1
ATOM 539 O O . VAL A 1 72 ? 3.093 -2.725 -6.943 1.00 96.75 72 VAL A O 1
ATOM 542 N N . LEU A 1 73 ? 2.810 -2.155 -9.094 1.00 98.06 73 LEU A N 1
ATOM 543 C CA . LEU A 1 73 ? 1.502 -1.521 -8.884 1.00 98.06 73 LEU A CA 1
ATOM 544 C C . LEU A 1 73 ? 0.488 -2.487 -8.273 1.00 98.06 73 LEU A C 1
ATOM 546 O O . LEU A 1 73 ? -0.185 -2.129 -7.309 1.00 98.06 73 LEU A O 1
ATOM 550 N N . VAL A 1 74 ? 0.401 -3.713 -8.793 1.00 98.38 74 VAL A N 1
ATOM 551 C CA . VAL A 1 74 ? -0.484 -4.743 -8.237 1.00 98.38 74 VAL A CA 1
ATOM 552 C C . VAL A 1 74 ? -0.123 -5.014 -6.775 1.00 98.38 74 VAL A C 1
ATOM 554 O O . VAL A 1 74 ? -0.998 -4.948 -5.912 1.00 98.38 74 VAL A O 1
ATOM 557 N N . GLY A 1 75 ? 1.158 -5.248 -6.473 1.00 97.81 75 GLY A N 1
ATOM 558 C CA . GLY A 1 75 ? 1.624 -5.489 -5.105 1.00 97.81 75 GLY A CA 1
ATOM 559 C C . GLY A 1 75 ? 1.319 -4.330 -4.149 1.00 97.81 75 GLY A C 1
ATOM 560 O O . GLY A 1 75 ? 0.800 -4.553 -3.056 1.00 97.81 75 GLY A O 1
ATOM 561 N N . VAL A 1 76 ? 1.568 -3.091 -4.578 1.00 98.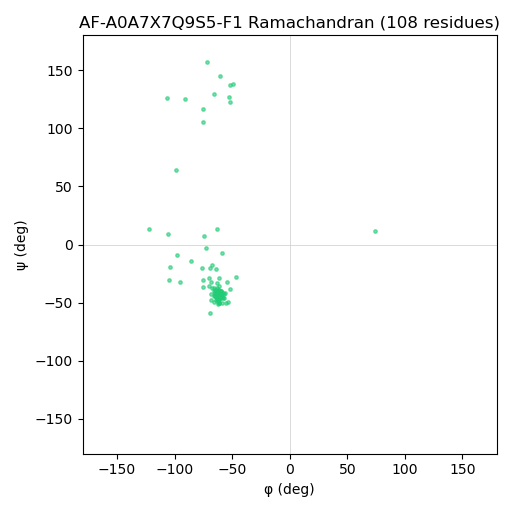25 76 VAL A N 1
ATOM 562 C CA . VAL A 1 76 ? 1.311 -1.872 -3.796 1.00 98.25 76 VAL A CA 1
ATOM 563 C C . VAL A 1 76 ? -0.181 -1.686 -3.534 1.00 98.25 76 VAL A C 1
ATOM 565 O O . VAL A 1 76 ? -0.559 -1.353 -2.415 1.00 98.25 76 VAL A O 1
ATOM 568 N N . VAL A 1 77 ? -1.046 -1.929 -4.524 1.00 98.44 77 VAL A N 1
ATOM 569 C CA . VAL A 1 77 ? -2.503 -1.843 -4.339 1.00 98.44 77 VAL A CA 1
ATOM 570 C C . VAL A 1 77 ? -2.981 -2.889 -3.333 1.00 98.44 77 VAL A C 1
ATOM 572 O O . VAL A 1 77 ? -3.737 -2.553 -2.422 1.00 98.44 77 VAL A O 1
ATOM 575 N N . PHE A 1 78 ? -2.519 -4.137 -3.439 1.00 98.50 78 PHE A N 1
ATOM 576 C CA . PHE A 1 78 ? -2.849 -5.169 -2.452 1.00 98.50 78 PHE A CA 1
ATOM 577 C C . PHE A 1 78 ? -2.374 -4.792 -1.043 1.00 98.50 78 PHE A C 1
ATOM 579 O O . PHE A 1 78 ? -3.130 -4.932 -0.079 1.00 98.50 78 PHE A O 1
ATOM 586 N N . TRP A 1 79 ? -1.155 -4.265 -0.920 1.00 97.56 79 TRP A N 1
ATOM 587 C CA . TRP A 1 79 ? -0.599 -3.827 0.358 1.00 97.56 79 TRP A CA 1
ATOM 588 C C . TRP A 1 79 ? -1.372 -2.645 0.957 1.00 97.56 79 TRP A C 1
ATOM 590 O O . TRP A 1 79 ? -1.734 -2.674 2.134 1.00 97.56 79 TRP A O 1
ATOM 600 N N . PHE A 1 80 ? -1.716 -1.650 0.135 1.00 98.62 80 PHE A N 1
ATOM 601 C CA . PHE A 1 80 ? -2.585 -0.535 0.510 1.00 98.62 80 PHE A CA 1
ATOM 602 C C . PHE A 1 80 ? -3.912 -1.033 1.088 1.00 98.62 80 PHE A C 1
ATOM 604 O O . PHE A 1 80 ? -4.308 -0.605 2.173 1.00 98.62 80 PHE A O 1
ATOM 611 N N . LEU A 1 81 ? -4.580 -1.961 0.393 1.00 98.50 81 LEU A N 1
ATOM 612 C CA . LEU A 1 81 ? -5.859 -2.516 0.836 1.00 98.50 81 LEU A CA 1
ATOM 613 C C . LEU A 1 81 ? -5.726 -3.224 2.188 1.00 98.50 81 LEU A C 1
ATOM 615 O O . LEU A 1 81 ? -6.572 -3.016 3.055 1.00 98.50 81 LEU A O 1
ATOM 619 N N . MET A 1 82 ? -4.660 -4.002 2.401 1.00 98.25 82 MET A N 1
ATOM 620 C CA . MET A 1 82 ? -4.404 -4.649 3.691 1.00 98.25 82 MET A CA 1
ATOM 621 C C . MET A 1 82 ? -4.222 -3.635 4.826 1.00 98.25 82 MET A C 1
ATOM 623 O O . MET A 1 82 ? -4.887 -3.743 5.857 1.00 98.25 82 MET A O 1
ATOM 627 N N . LEU A 1 83 ? -3.359 -2.633 4.636 1.00 97.56 83 LEU A N 1
ATOM 628 C CA . LEU A 1 83 ? -3.094 -1.601 5.643 1.00 97.56 83 LEU A CA 1
ATOM 629 C C . LEU A 1 83 ? -4.349 -0.784 5.967 1.00 97.56 83 LEU A C 1
ATOM 631 O O . LEU A 1 83 ? -4.655 -0.527 7.134 1.00 97.56 83 LEU A O 1
ATOM 635 N N . TYR A 1 84 ? -5.100 -0.400 4.935 1.00 98.50 84 TYR A N 1
ATOM 636 C CA . TYR A 1 84 ? -6.333 0.360 5.092 1.00 98.50 84 TYR A CA 1
ATOM 637 C C . TYR A 1 84 ? -7.401 -0.460 5.827 1.00 98.50 84 TYR A C 1
ATOM 639 O O . TYR A 1 84 ? -8.045 0.047 6.749 1.00 98.50 84 TYR A O 1
ATOM 647 N N . ALA A 1 85 ? -7.549 -1.741 5.471 1.00 98.25 85 ALA A N 1
ATOM 648 C CA . ALA A 1 85 ? -8.506 -2.647 6.096 1.00 98.25 85 ALA A CA 1
ATOM 649 C C . ALA A 1 85 ? -8.237 -2.846 7.594 1.00 98.25 85 ALA A C 1
ATOM 651 O O . ALA A 1 85 ? -9.188 -2.905 8.368 1.00 98.25 85 ALA A O 1
ATOM 652 N N . ILE A 1 86 ? -6.974 -2.879 8.036 1.00 97.75 86 ILE A N 1
ATOM 653 C CA . ILE A 1 86 ? -6.636 -2.938 9.471 1.00 97.75 86 ILE A CA 1
ATOM 654 C C . ILE A 1 86 ? -7.222 -1.732 10.218 1.00 97.75 86 ILE A C 1
ATOM 656 O O . ILE A 1 86 ? -7.836 -1.894 11.274 1.00 97.75 86 ILE A O 1
ATOM 660 N N . GLY A 1 87 ? -7.081 -0.527 9.657 1.00 96.94 87 GLY A N 1
ATOM 661 C CA . GLY A 1 87 ? -7.690 0.680 10.216 1.00 96.94 87 GLY A CA 1
ATOM 662 C C . GLY A 1 87 ? -9.216 0.573 10.300 1.00 96.94 87 GLY A C 1
ATOM 663 O O . GLY A 1 87 ? -9.797 0.876 11.343 1.00 96.94 87 GLY A O 1
ATOM 664 N N . GLU A 1 88 ? -9.863 0.092 9.236 1.00 98.06 88 GLU A N 1
ATOM 665 C CA . GLU A 1 88 ? -11.320 -0.108 9.189 1.00 98.06 88 GLU A CA 1
ATOM 666 C C . GLU A 1 88 ? -11.819 -1.141 10.203 1.00 98.06 88 GLU A C 1
ATOM 668 O O . GLU A 1 88 ? -12.804 -0.892 10.897 1.00 98.06 88 GLU A O 1
ATOM 673 N N . VAL A 1 89 ? -11.118 -2.263 10.374 1.00 97.94 89 VAL A N 1
ATOM 674 C CA . VAL A 1 89 ? -11.473 -3.272 11.383 1.00 97.94 89 VAL A CA 1
ATOM 675 C C . VAL A 1 89 ? -11.481 -2.658 12.782 1.00 97.94 89 VAL A C 1
ATOM 677 O O . VAL A 1 89 ? -12.408 -2.906 13.552 1.00 97.94 89 VAL A O 1
ATOM 680 N N . ILE A 1 90 ? -10.507 -1.800 13.111 1.00 95.75 90 ILE A N 1
ATOM 681 C CA . ILE A 1 90 ? -10.488 -1.107 14.408 1.00 95.75 90 ILE A CA 1
ATOM 682 C C . ILE A 1 90 ? -11.723 -0.207 14.558 1.00 95.75 90 ILE A C 1
ATOM 684 O O . ILE A 1 90 ? -12.359 -0.225 15.612 1.00 95.75 90 ILE A O 1
ATOM 688 N N . TYR A 1 91 ? -12.101 0.552 13.525 1.00 94.69 91 TYR A N 1
ATOM 689 C CA . TYR A 1 91 ? -13.316 1.374 13.566 1.00 94.69 91 TYR A CA 1
ATOM 690 C C . TYR A 1 91 ? -14.589 0.544 13.746 1.00 94.69 91 TYR A C 1
ATOM 692 O O . TYR A 1 91 ? -15.443 0.921 14.549 1.00 94.69 91 TYR A O 1
ATOM 700 N N . VAL A 1 92 ? -14.706 -0.591 13.055 1.00 95.81 92 VAL A N 1
ATOM 701 C CA . VAL A 1 92 ? -15.852 -1.502 13.186 1.00 95.81 92 VAL A CA 1
ATOM 702 C C . VAL A 1 92 ? -15.952 -2.050 14.609 1.00 95.81 92 VAL A C 1
ATOM 704 O O . VAL A 1 92 ? -17.021 -1.997 15.214 1.00 95.81 92 VAL A O 1
ATOM 707 N N . LEU A 1 93 ? -14.841 -2.517 15.185 1.00 94.62 93 LEU A N 1
ATOM 708 C CA . LEU A 1 93 ? -14.817 -3.022 16.561 1.00 94.62 93 LEU A CA 1
ATOM 709 C C . LEU A 1 93 ? -15.198 -1.937 17.576 1.00 94.62 93 LEU A C 1
ATOM 711 O O . LEU A 1 93 ? -15.964 -2.199 18.504 1.00 94.62 93 LEU A O 1
ATOM 715 N N . LEU A 1 94 ? -14.720 -0.705 17.372 1.00 91.88 94 LEU A N 1
ATOM 716 C CA . LEU A 1 94 ? -15.108 0.445 18.190 1.00 91.88 94 LEU A CA 1
ATOM 717 C C . LEU A 1 94 ? -16.611 0.732 18.096 1.00 91.88 94 LEU A C 1
ATOM 719 O O . LEU A 1 94 ? -17.242 0.968 19.123 1.00 91.88 94 LEU A O 1
ATOM 723 N N . ALA A 1 95 ? -17.188 0.684 16.894 1.00 90.56 95 ALA A N 1
ATOM 724 C CA . ALA A 1 95 ? -18.616 0.910 16.685 1.00 90.56 95 ALA A CA 1
ATOM 725 C C . ALA A 1 95 ? -19.479 -0.168 17.366 1.00 90.56 95 ALA A C 1
ATOM 727 O O . ALA A 1 95 ? -20.501 0.148 17.974 1.00 90.56 95 ALA A O 1
ATOM 728 N N . ILE A 1 96 ? -19.047 -1.433 17.334 1.00 92.62 96 ILE A N 1
ATOM 729 C CA . ILE A 1 96 ? -19.71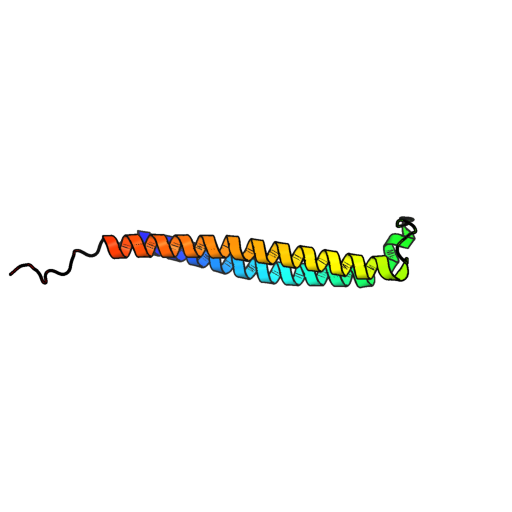0 -2.530 18.056 1.00 92.62 96 ILE A CA 1
ATOM 730 C C . ILE A 1 96 ? -19.667 -2.280 19.573 1.00 92.62 96 ILE A C 1
ATOM 732 O O . ILE A 1 96 ? -20.689 -2.416 20.252 1.00 92.62 96 ILE A O 1
ATOM 736 N N . GLU A 1 97 ? -18.517 -1.876 20.124 1.00 90.31 97 GLU A N 1
ATOM 737 C CA . GLU A 1 97 ? -18.393 -1.574 21.559 1.00 90.31 97 GLU A CA 1
ATOM 738 C C . GLU A 1 97 ? -19.248 -0.360 21.971 1.00 90.31 97 GLU A C 1
ATOM 740 O O . GLU A 1 97 ? -19.868 -0.357 23.036 1.00 90.31 97 GLU A O 1
ATOM 745 N N . GLU A 1 98 ? -19.310 0.676 21.132 1.00 86.06 98 GLU A N 1
ATOM 746 C CA . GLU A 1 98 ? -20.147 1.853 21.374 1.00 86.06 98 GLU A CA 1
ATOM 747 C C . GLU A 1 98 ? -21.647 1.503 21.354 1.00 86.06 98 GLU A C 1
ATOM 749 O O . GLU A 1 98 ? -22.371 1.951 22.244 1.00 86.06 98 GLU A O 1
ATOM 754 N N . ASN A 1 99 ? -22.103 0.658 20.422 1.00 87.00 99 ASN A N 1
ATOM 755 C CA . ASN A 1 99 ? -23.505 0.228 20.325 1.00 87.00 99 ASN A CA 1
ATOM 756 C C . ASN A 1 99 ? -23.927 -0.709 21.466 1.00 87.00 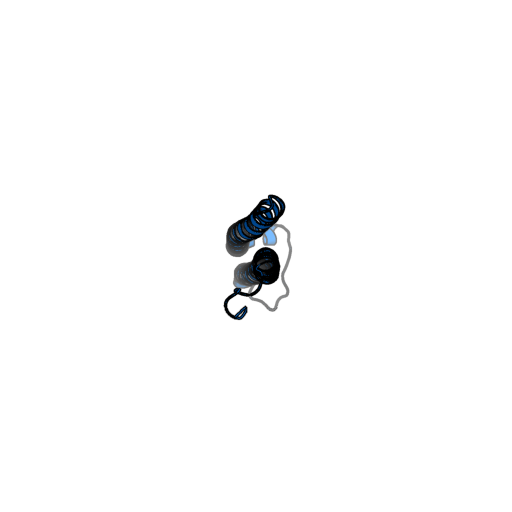99 ASN A C 1
ATOM 758 O O . ASN A 1 99 ? -25.047 -0.618 21.956 1.00 87.00 99 ASN A O 1
ATOM 762 N N . THR A 1 100 ? -23.034 -1.585 21.927 1.00 87.25 100 THR A N 1
ATOM 763 C CA . THR A 1 100 ? -23.321 -2.531 23.027 1.00 87.25 100 THR A CA 1
ATOM 764 C C . THR A 1 100 ? -23.322 -1.882 24.412 1.00 87.25 100 THR A C 1
ATOM 766 O O . THR A 1 100 ? -23.904 -2.429 25.346 1.00 87.25 100 THR A O 1
ATOM 769 N N . ARG A 1 101 ? -22.689 -0.713 24.574 1.00 82.00 101 ARG A N 1
ATOM 770 C CA . ARG A 1 101 ? -22.696 0.044 25.839 1.00 82.00 101 ARG A CA 1
ATOM 771 C C . ARG A 1 101 ? -23.884 0.970 26.022 1.00 82.00 101 ARG A C 1
ATOM 773 O O . ARG A 1 101 ? -24.071 1.468 27.132 1.00 82.00 101 ARG A O 1
ATOM 780 N N . GLN A 1 102 ? -24.634 1.253 24.965 1.00 77.12 102 GLN A N 1
ATOM 781 C CA . GLN A 1 102 ? -25.845 2.047 25.091 1.00 77.12 102 GLN A CA 1
ATOM 782 C C . GLN A 1 102 ? -26.927 1.148 25.707 1.00 77.12 102 GLN A C 1
ATOM 784 O O . GLN A 1 102 ? -27.257 0.123 25.111 1.00 77.12 102 GLN A O 1
ATOM 789 N N . PRO A 1 103 ? -27.445 1.459 26.913 1.00 69.94 103 PRO A N 1
ATOM 790 C CA . PRO A 1 103 ? -28.568 0.709 27.457 1.00 69.94 103 PRO A CA 1
ATOM 791 C C . PRO A 1 103 ? -29.758 0.840 26.503 1.00 69.94 103 PRO A C 1
ATOM 793 O O . PRO A 1 103 ? -29.937 1.890 25.879 1.00 69.94 103 PRO A O 1
ATOM 796 N N . ALA A 1 104 ? -30.554 -0.227 26.386 1.00 67.88 104 ALA A N 1
ATOM 797 C CA . ALA A 1 104 ? -31.762 -0.214 25.570 1.00 67.88 104 ALA A CA 1
ATOM 798 C C . ALA A 1 104 ? -32.611 1.025 25.917 1.00 67.88 104 ALA A C 1
ATOM 800 O O . ALA A 1 104 ? -32.705 1.369 27.102 1.00 67.88 104 ALA A O 1
ATOM 801 N N . PRO A 1 105 ? -33.198 1.716 24.920 1.00 64.38 105 PRO A N 1
ATOM 802 C CA . PRO A 1 105 ? -34.031 2.879 25.184 1.00 64.38 105 PRO A CA 1
ATOM 803 C C . PRO A 1 105 ? -35.103 2.494 26.208 1.00 64.38 105 PRO A C 1
ATOM 805 O O . PRO A 1 105 ? -35.809 1.505 26.022 1.00 64.38 105 PRO A O 1
ATOM 808 N N . GLN A 1 106 ? -35.211 3.270 27.293 1.00 60.03 106 GLN A N 1
ATOM 809 C CA . GLN A 1 106 ? -36.128 3.050 28.429 1.00 60.03 106 GLN A CA 1
ATOM 810 C C . GLN A 1 106 ? -37.622 3.126 28.051 1.00 60.03 106 GLN A C 1
ATOM 812 O O . GLN A 1 106 ? -38.489 3.173 28.913 1.00 60.03 106 GLN A O 1
ATOM 817 N N . GLN A 1 107 ? -37.936 3.105 26.759 1.00 59.62 107 GLN A N 1
ATOM 818 C CA . GLN A 1 107 ? -39.254 3.289 26.166 1.00 59.62 107 GLN A CA 1
ATOM 819 C C . GLN A 1 107 ? -40.186 2.070 26.338 1.00 59.62 107 GLN A C 1
ATOM 821 O O . GLN A 1 107 ? -41.268 2.050 25.768 1.00 59.62 107 GLN A O 1
ATOM 826 N N . TYR A 1 108 ? -39.770 1.066 27.120 1.00 59.78 108 TYR A N 1
ATOM 827 C CA . TYR A 1 108 ? -40.553 -0.130 27.464 1.00 59.78 108 TYR A CA 1
ATOM 828 C C 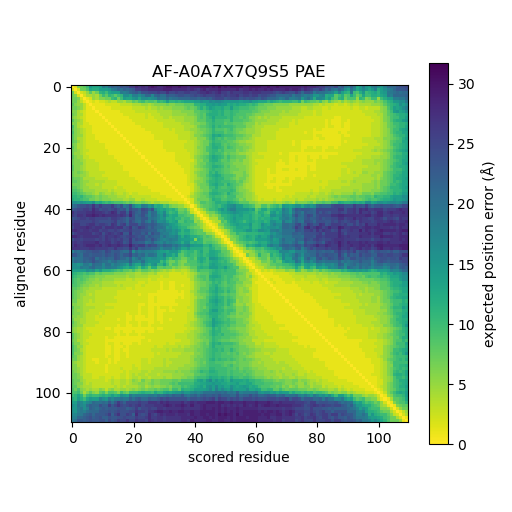. TYR A 1 108 ? -40.738 -0.309 28.982 1.00 59.78 108 TYR A C 1
ATOM 830 O O . TYR A 1 108 ? -41.106 -1.392 29.427 1.00 59.78 108 TYR A O 1
ATOM 838 N N . ALA A 1 109 ? -40.433 0.717 29.783 1.00 56.78 109 ALA A N 1
ATOM 839 C CA . ALA A 1 109 ? -40.699 0.729 31.219 1.00 56.78 109 ALA A CA 1
ATOM 840 C C . ALA A 1 109 ? -41.999 1.500 31.508 1.00 56.78 109 ALA A C 1
ATOM 842 O O . ALA A 1 109 ? -41.961 2.557 32.132 1.00 56.78 109 ALA A O 1
ATOM 843 N N . GLU A 1 110 ? -43.127 0.985 31.016 1.00 60.44 110 GLU A N 1
ATOM 844 C CA . GLU A 1 110 ? -44.484 1.390 31.421 1.00 60.44 110 GLU A CA 1
ATOM 845 C C . GLU A 1 110 ? -45.295 0.155 31.817 1.00 60.44 110 GLU A C 1
ATOM 847 O O . GLU A 1 110 ? -45.229 -0.854 31.073 1.00 60.44 110 GLU A O 1
#

Mean predicted aligned error: 9.38 Å

pLDDT: mean 83.71, std 16.03, range [53.0, 98.62]

Radius of gyration: 24.89 Å; Cα contacts (8 Å, |Δi|>4): 72; chains: 1; bounding box: 73×24×61 Å

Secondary structure (DSSP, 8-state):
--THHHHHHHHHHHHHHHHHHHHHHHHHHHHHHHHHHHHTHHHHGGGT-PPPTTS-HHHHHHHHHHHHHHHHHHHHHHHHHHHHHHHHHHHHHHHHHHHHHSPPPSTT--

Sequence (110 aa):
MTKRFKVLRAIATIWKILAWVELILGIIAAVGVLVLGLVGMSSLEAYGYSYPSDVPWQLAGPLGGLIGAFSVLVGVVFWFLMLYAIGEVIYVLLAIEENTRQPAPQQYAE

Nearest PDB structures (foldseek):
  7a0g-assembly1_III  TM=5.494E-01  e=1.580E+00  Serratia marcescens
  7a0g-assembly1_DDD  TM=4.890E-01  e=1.416E+00  Serratia marcescens
  7a0g-assembly1_JJJ  TM=3.996E-01  e=1.020E+00  Serratia marcescens
  6jx6-assembly1_C  TM=3.362E-01  e=5.559E+00  Homo sapiens

Solvent-accessible surface area (backbone atoms only — not comparable to full-atom values): 5981 Å² total; per-residue (Å²): 134,69,71,69,59,58,53,54,52,50,52,22,50,48,34,38,51,50,17,53,52,50,37,55,54,34,50,54,48,19,50,50,40,31,52,45,18,62,60,46,55,75,57,46,61,76,72,70,65,76,74,72,88,88,53,63,75,90,46,51,32,48,50,50,8,49,54,48,18,50,52,42,44,54,51,32,52,54,49,25,53,53,37,31,46,55,14,49,51,49,52,51,53,50,51,51,53,56,59,70,68,52,75,78,78,74,88,75,79,124

Foldseek 3Di:
DPPVLVVLLVVLVVLLVVLVVLLVVLLVVLVVLQVCLVPVLVPVVVVVDDDPPPDDSNCRSNVRSNVSSVVSNVVSVVVSCVSNVVSVVSVVVSVVVVVVPDPDPCVPVD